Protein AF-A0A377VSE2-F1 (afdb_monomer_lite)

Secondary structure (DSSP, 8-state):
-----HHHHHHHHHHHHHHHHHTPPPPS---SHHHHHHHHHHTS-HHHHHT-----SSHHHHHHHHHHHHHHHHHTT-S-S--------------HHHHTSHHHHHTSTT-EEEETTEEEE-----SSS----------

Organism: Klebsiella pneumoniae (NCBI:txid573)

Sequence (139 aa):
MTEFSHSQEAKLAEAQQKAMLKGEAFPDVPMTLYEAIVRDYTGRTPEAREQTLIVTHLNEDRRVLNSMIHDAREKAGELGKEQVMVPVLNTANIRDGELRRLSTWENNPNALALVDNVYHRIAGISRDDGADNPGGCGR

Foldseek 3Di:
DDDFDPVQLVVLVVVCVVCVVVVHDDDPDDSHPLSVVLCVLVVDDPVVNVVDDDDDDDPVSVVVSVVSNVVVCVVVVVDDPDDDDDDDDDDDPADPVRVLDLVSCVVVAQDWDQDPNDTDTDPDDDPVPSPPDPDDDDD

Radius of gyration: 24.38 Å; chains: 1; bounding box: 71×34×61 Å

Structure (mmCIF, N/CA/C/O backbone):
data_AF-A0A377VSE2-F1
#
_entry.id   AF-A0A377VSE2-F1
#
loop_
_atom_site.group_PDB
_atom_site.id
_atom_site.type_symbol
_atom_site.label_atom_id
_atom_site.label_alt_id
_atom_site.label_comp_id
_atom_site.label_asym_id
_atom_site.label_entity_id
_atom_site.label_seq_id
_atom_site.pdbx_PDB_ins_code
_atom_site.Cartn_x
_atom_site.Cartn_y
_atom_site.Cartn_z
_atom_site.occupancy
_atom_site.B_iso_or_equiv
_atom_site.auth_seq_id
_atom_site.auth_comp_id
_atom_site.auth_asym_id
_atom_site.auth_atom_id
_atom_site.pdbx_PDB_model_num
ATOM 1 N N . MET A 1 1 ? -0.812 11.541 21.891 1.00 45.56 1 MET A N 1
ATOM 2 C CA . MET A 1 1 ? -0.130 10.976 20.712 1.00 45.56 1 MET A CA 1
ATOM 3 C C . MET A 1 1 ? 0.091 9.510 21.015 1.00 45.56 1 MET A C 1
ATOM 5 O O . MET A 1 1 ? 0.737 9.222 22.014 1.00 45.56 1 MET A O 1
ATOM 9 N N . THR A 1 2 ? -0.547 8.606 20.273 1.00 58.88 2 THR A N 1
ATOM 10 C CA . THR A 1 2 ? -0.325 7.167 20.459 1.00 58.88 2 THR A CA 1
ATOM 11 C C . THR A 1 2 ? 1.007 6.841 19.808 1.00 58.88 2 THR A C 1
ATOM 13 O O . THR A 1 2 ? 1.129 6.879 18.588 1.00 58.88 2 THR A O 1
ATOM 16 N N . GLU A 1 3 ? 2.027 6.637 20.629 1.00 66.12 3 GLU A N 1
ATOM 17 C CA . GLU A 1 3 ? 3.315 6.143 20.163 1.00 66.12 3 GLU A CA 1
ATOM 18 C C . GLU A 1 3 ? 3.184 4.632 19.957 1.00 66.12 3 GLU A C 1
ATOM 20 O O . GLU A 1 3 ? 2.625 3.949 20.816 1.00 66.12 3 GLU A O 1
ATOM 25 N N . PHE A 1 4 ? 3.638 4.136 18.808 1.00 72.44 4 PHE A N 1
ATOM 26 C CA . PHE A 1 4 ? 3.731 2.709 18.523 1.00 72.44 4 PHE A CA 1
ATOM 27 C C . PHE A 1 4 ? 5.206 2.334 18.475 1.00 72.44 4 PHE A C 1
ATOM 29 O O . PHE A 1 4 ? 5.969 2.823 17.644 1.00 72.44 4 PHE A O 1
ATOM 36 N N . SER A 1 5 ? 5.596 1.459 19.388 1.00 81.12 5 SER A N 1
ATOM 37 C CA . SER A 1 5 ? 6.903 0.820 19.445 1.00 81.12 5 SER A CA 1
ATOM 38 C C . SER A 1 5 ? 6.698 -0.686 19.505 1.00 81.12 5 SER A C 1
ATOM 40 O O . SER A 1 5 ? 5.695 -1.155 20.047 1.00 81.12 5 SER A O 1
ATOM 42 N N . HIS A 1 6 ? 7.684 -1.461 19.054 1.00 82.50 6 HIS A N 1
ATOM 43 C CA . HIS A 1 6 ? 7.625 -2.924 19.153 1.00 82.50 6 HIS A CA 1
ATOM 44 C C . HIS A 1 6 ? 7.370 -3.417 20.587 1.00 82.50 6 HIS A C 1
ATOM 46 O O . HIS A 1 6 ? 6.709 -4.430 20.794 1.00 82.50 6 HIS A O 1
ATOM 52 N N . SER A 1 7 ? 7.841 -2.678 21.601 1.00 84.19 7 SER A N 1
ATOM 53 C CA . SER A 1 7 ? 7.560 -3.003 23.004 1.00 84.19 7 SER A CA 1
ATOM 54 C C . SER A 1 7 ? 6.081 -2.825 23.365 1.00 84.19 7 SER A C 1
ATOM 56 O O . SER A 1 7 ? 5.549 -3.605 24.151 1.00 84.19 7 SER A O 1
ATOM 58 N N . GLN A 1 8 ? 5.403 -1.813 22.819 1.00 83.38 8 GLN A N 1
ATOM 59 C CA . GLN A 1 8 ? 3.969 -1.605 23.042 1.00 83.38 8 GLN A CA 1
ATOM 60 C C . GLN A 1 8 ? 3.127 -2.638 22.295 1.00 83.38 8 GLN A C 1
ATOM 62 O O . GLN A 1 8 ? 2.203 -3.183 22.892 1.00 83.38 8 GLN A O 1
ATOM 67 N N . GLU A 1 9 ? 3.478 -2.959 21.050 1.00 86.50 9 GLU A N 1
ATOM 68 C CA . GLU A 1 9 ? 2.807 -4.009 20.270 1.00 86.50 9 GLU A CA 1
ATOM 69 C C . GLU A 1 9 ? 2.904 -5.366 20.984 1.00 86.50 9 GLU A C 1
ATOM 71 O O . GLU A 1 9 ? 1.896 -6.046 21.171 1.00 86.50 9 GLU A O 1
ATOM 76 N N . ALA A 1 10 ? 4.089 -5.719 21.499 1.00 86.94 10 ALA A N 1
ATOM 77 C CA . ALA A 1 10 ? 4.280 -6.940 22.281 1.00 86.94 10 ALA A CA 1
ATOM 78 C C . ALA A 1 10 ? 3.425 -6.956 23.561 1.00 86.94 10 ALA A C 1
ATOM 80 O O . ALA A 1 10 ? 2.776 -7.956 23.865 1.00 86.94 10 ALA A O 1
ATOM 81 N N . LYS A 1 11 ? 3.359 -5.834 24.290 1.00 87.19 11 LYS A N 1
ATOM 82 C CA . LYS A 1 11 ? 2.514 -5.711 25.492 1.00 87.19 11 LYS A CA 1
ATOM 83 C C . LYS A 1 11 ? 1.029 -5.867 25.173 1.00 87.19 11 LYS A C 1
ATOM 85 O O . LYS A 1 11 ? 0.309 -6.498 25.946 1.00 87.19 11 LYS A O 1
ATOM 90 N N . LEU A 1 12 ? 0.570 -5.298 24.058 1.00 86.75 12 LEU A N 1
ATOM 91 C CA . LEU A 1 12 ? -0.806 -5.459 23.594 1.00 86.75 12 LEU A CA 1
ATOM 92 C C . LEU A 1 12 ? -1.077 -6.922 23.227 1.00 86.75 12 LEU A C 1
ATOM 94 O O . LEU A 1 12 ? -2.082 -7.470 23.674 1.00 86.75 12 LEU A O 1
ATOM 98 N N . ALA A 1 13 ? -0.163 -7.580 22.508 1.00 87.81 13 ALA A N 1
ATOM 99 C CA . ALA A 1 13 ? -0.288 -8.990 22.137 1.00 87.81 13 ALA A CA 1
ATOM 100 C C . ALA A 1 13 ? -0.368 -9.910 23.368 1.00 87.81 13 ALA A C 1
ATOM 102 O O . ALA A 1 13 ? -1.241 -10.776 23.448 1.00 87.81 13 ALA A O 1
ATOM 103 N N . GLU A 1 14 ? 0.477 -9.683 24.377 1.00 89.25 14 GLU A N 1
ATOM 104 C CA . GLU A 1 14 ? 0.402 -10.402 25.653 1.00 89.25 14 GLU A CA 1
ATOM 105 C C . GLU A 1 14 ? -0.922 -10.150 26.387 1.00 89.25 14 GLU A C 1
ATOM 107 O O . GLU A 1 14 ? -1.491 -11.068 26.983 1.00 89.25 14 GLU A O 1
ATOM 112 N N . ALA A 1 15 ? -1.420 -8.909 26.372 1.00 87.44 15 ALA A N 1
ATOM 113 C CA . ALA A 1 15 ? -2.690 -8.555 26.996 1.00 87.44 15 ALA A CA 1
ATOM 114 C C . ALA A 1 15 ? -3.875 -9.233 26.289 1.00 87.44 15 ALA A C 1
ATOM 116 O O . ALA A 1 15 ? -4.747 -9.783 26.964 1.00 87.44 15 ALA A O 1
ATOM 117 N N . GLN A 1 16 ? -3.868 -9.272 24.955 1.00 85.56 16 GLN A N 1
ATOM 118 C CA . GLN A 1 16 ? -4.860 -9.985 24.153 1.00 85.56 16 GLN A CA 1
ATOM 119 C C . GLN A 1 16 ? -4.820 -11.490 24.434 1.00 85.56 16 GLN A C 1
ATOM 121 O O . GLN A 1 16 ? -5.862 -12.102 24.658 1.00 85.56 16 GLN A O 1
ATOM 126 N N . GLN A 1 17 ? -3.627 -12.087 24.501 1.00 87.62 17 GLN A N 1
ATOM 127 C CA . GLN A 1 17 ? -3.478 -13.505 24.822 1.00 87.62 17 GLN A CA 1
ATOM 128 C C . GLN A 1 17 ? -3.994 -13.819 26.233 1.00 87.62 17 GLN A C 1
ATOM 130 O O . GLN A 1 17 ? -4.705 -14.804 26.427 1.00 87.62 17 GLN A O 1
ATOM 135 N N . LYS A 1 18 ? -3.696 -12.967 27.222 1.00 90.06 18 LYS A N 1
ATOM 136 C CA . LYS A 1 18 ? -4.220 -13.108 28.591 1.00 90.06 18 LYS A CA 1
ATOM 137 C C . LYS A 1 18 ? -5.742 -12.973 28.645 1.00 90.06 18 LYS A C 1
ATOM 139 O O . LYS A 1 18 ? -6.368 -13.748 29.361 1.00 90.06 18 LYS A O 1
ATOM 144 N N . ALA A 1 19 ? -6.330 -12.032 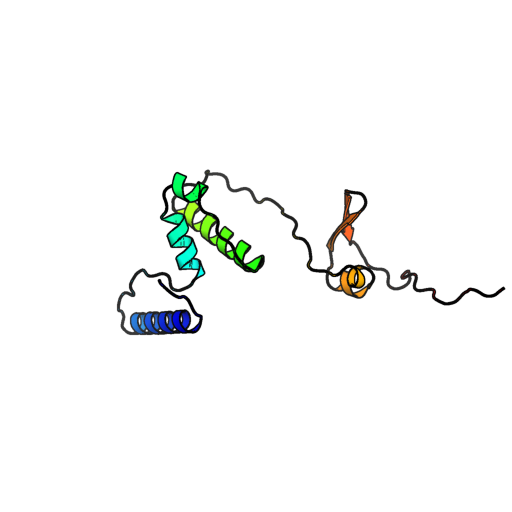27.906 1.00 88.00 19 ALA A N 1
ATOM 145 C CA . ALA A 1 19 ? -7.783 -11.880 27.812 1.00 88.00 19 ALA A CA 1
ATOM 146 C C . ALA A 1 19 ? -8.429 -13.123 27.178 1.00 88.00 19 ALA A C 1
ATOM 148 O O . ALA A 1 19 ? -9.373 -13.678 27.736 1.00 88.00 19 ALA A O 1
ATOM 149 N N . MET A 1 20 ? -7.839 -13.643 26.096 1.00 88.19 20 MET A N 1
ATOM 150 C CA . MET A 1 20 ? -8.294 -14.868 25.433 1.00 88.19 20 MET A CA 1
ATOM 151 C C . MET A 1 20 ? -8.239 -16.085 26.367 1.00 88.19 20 MET A C 1
ATOM 153 O O . MET A 1 20 ? -9.192 -16.857 26.423 1.00 88.19 20 MET A O 1
ATOM 157 N N . LEU A 1 21 ? -7.166 -16.233 27.153 1.00 90.12 21 LEU A N 1
ATOM 158 C CA . LEU A 1 21 ? -7.039 -17.301 28.154 1.00 90.12 21 LEU A CA 1
ATOM 159 C C . LEU A 1 21 ? -8.052 -17.172 29.300 1.00 90.12 21 LEU A C 1
ATOM 161 O O . LEU A 1 21 ? -8.461 -18.180 29.871 1.00 90.12 21 LEU A O 1
ATOM 165 N N . LYS A 1 22 ? -8.455 -15.946 29.643 1.00 90.12 22 LYS A N 1
ATOM 166 C CA . LYS A 1 22 ? -9.477 -15.667 30.661 1.00 90.12 22 LYS A CA 1
ATOM 167 C C . LYS A 1 22 ? -10.912 -15.725 30.124 1.00 90.12 22 LYS A C 1
ATOM 169 O O . LYS A 1 22 ? -11.842 -15.668 30.922 1.00 90.12 22 LYS A O 1
ATOM 174 N N . GLY A 1 23 ? -11.099 -15.843 28.808 1.00 88.00 23 GLY A N 1
ATOM 175 C CA . GLY A 1 23 ? -12.414 -15.776 28.164 1.00 88.00 23 GLY A CA 1
ATOM 176 C C . GLY A 1 23 ? -13.026 -14.369 28.148 1.00 88.00 23 GLY A C 1
ATOM 177 O O . GLY A 1 23 ? -14.237 -14.231 27.994 1.00 88.00 23 GLY A O 1
ATOM 178 N N . GLU A 1 24 ? -12.210 -13.329 28.322 1.00 87.38 24 GLU A N 1
ATOM 179 C CA . GLU A 1 24 ? -12.638 -11.929 28.301 1.00 87.38 24 GLU A CA 1
ATOM 180 C C . GLU A 1 24 ? -12.502 -11.350 26.885 1.00 87.38 24 GLU A C 1
ATOM 182 O O . GLU A 1 24 ? -11.535 -11.627 26.170 1.00 87.38 24 GLU A O 1
ATOM 187 N N . ALA A 1 25 ? -13.464 -10.519 26.473 1.00 79.56 25 ALA A N 1
ATOM 188 C CA . ALA A 1 25 ? -13.379 -9.801 25.205 1.00 79.56 25 ALA A CA 1
ATOM 189 C C . ALA A 1 25 ? -12.297 -8.713 25.290 1.00 79.56 25 ALA A C 1
ATOM 191 O O . ALA A 1 25 ? -12.324 -7.865 26.183 1.00 79.56 25 ALA A O 1
ATOM 192 N N . PHE A 1 26 ? -11.349 -8.729 24.354 1.00 83.06 26 PHE A N 1
ATOM 193 C CA . PHE A 1 26 ? -10.334 -7.685 24.241 1.00 83.06 26 PHE A CA 1
ATOM 194 C C . PHE A 1 26 ? -10.921 -6.463 23.508 1.00 83.06 26 PHE A C 1
ATOM 196 O O . PHE A 1 26 ? -11.684 -6.653 22.557 1.00 83.06 26 PHE A O 1
ATOM 203 N N . PRO A 1 27 ? -10.622 -5.220 23.933 1.00 81.25 27 PRO A N 1
ATOM 204 C CA . PRO A 1 27 ? -11.137 -4.026 23.269 1.00 81.25 27 PRO A CA 1
ATOM 205 C C . PRO A 1 27 ? -10.711 -3.965 21.797 1.00 81.25 27 PRO A C 1
ATOM 207 O O . PRO A 1 27 ? -9.604 -4.367 21.447 1.00 81.25 27 PRO A O 1
ATOM 210 N N . ASP A 1 28 ? -11.580 -3.415 20.947 1.00 82.56 28 ASP A N 1
ATOM 211 C CA . ASP A 1 28 ? -11.303 -3.196 19.523 1.00 82.56 28 ASP A CA 1
ATOM 212 C C . ASP A 1 28 ? -10.339 -2.011 19.336 1.00 82.56 28 ASP A C 1
ATOM 214 O O . ASP A 1 28 ? -10.731 -0.881 19.019 1.00 82.56 28 ASP A O 1
ATOM 218 N N . VAL A 1 29 ? -9.060 -2.262 19.605 1.00 83.69 29 VAL A N 1
ATOM 219 C CA . VAL A 1 29 ? -7.947 -1.323 19.435 1.00 83.69 29 VAL A CA 1
ATOM 220 C C . VAL A 1 29 ? -6.939 -1.889 18.436 1.00 83.69 29 VAL A C 1
ATOM 222 O O . VAL A 1 29 ? -6.723 -3.100 18.420 1.00 83.69 29 VAL A O 1
ATOM 225 N N . PRO A 1 30 ? -6.315 -1.039 17.599 1.00 85.62 30 PRO A N 1
ATOM 226 C CA . PRO A 1 30 ? -5.279 -1.501 16.685 1.00 85.62 30 PRO A CA 1
ATOM 227 C C . PRO A 1 30 ? -4.091 -2.050 17.480 1.00 85.62 30 PRO A C 1
ATOM 229 O O . PRO A 1 30 ? -3.577 -1.389 18.385 1.00 85.62 30 PRO A O 1
ATOM 232 N N . MET A 1 31 ? -3.666 -3.260 17.131 1.00 87.00 31 MET A N 1
ATOM 233 C CA . MET A 1 31 ? -2.599 -3.995 17.808 1.00 87.00 31 MET A CA 1
ATOM 234 C C . MET A 1 31 ? -1.223 -3.634 17.261 1.00 87.00 31 MET A C 1
ATOM 236 O O . MET A 1 31 ? -0.224 -3.748 17.971 1.00 87.00 31 MET A O 1
ATOM 240 N N . THR A 1 32 ? -1.181 -3.188 16.006 1.00 89.56 32 THR A N 1
ATOM 241 C CA . THR A 1 32 ? 0.045 -2.811 15.302 1.00 89.56 32 THR A CA 1
ATOM 242 C C . THR A 1 32 ? -0.018 -1.381 14.780 1.00 89.56 32 THR A C 1
ATOM 244 O O . THR A 1 32 ? -1.099 -0.821 14.563 1.00 89.56 32 THR A O 1
ATOM 247 N N . LEU A 1 33 ? 1.154 -0.803 14.509 1.00 89.38 33 LEU A N 1
ATOM 248 C CA . LEU A 1 33 ? 1.264 0.486 13.828 1.00 89.38 33 LEU A CA 1
ATOM 249 C C . LEU A 1 33 ? 0.514 0.482 12.486 1.00 89.38 33 LEU A C 1
ATOM 251 O O . LEU A 1 33 ? -0.171 1.451 12.158 1.00 89.38 33 LEU A O 1
ATOM 255 N N . TYR A 1 34 ? 0.612 -0.602 11.713 1.00 91.69 34 TYR A N 1
ATOM 256 C CA . TYR A 1 34 ? -0.048 -0.690 10.410 1.00 91.69 34 TYR A CA 1
ATOM 257 C C . TYR A 1 34 ? -1.565 -0.679 10.528 1.00 91.69 34 TYR A C 1
ATOM 259 O O . TYR A 1 34 ? -2.220 0.077 9.817 1.00 91.69 34 TYR A O 1
ATOM 267 N N . GLU A 1 35 ? -2.129 -1.441 11.462 1.00 90.88 35 GLU A N 1
ATOM 268 C CA . GLU A 1 35 ? -3.571 -1.417 11.720 1.00 90.88 35 GLU A CA 1
ATOM 269 C C . GLU A 1 35 ? -4.052 -0.036 12.160 1.00 90.88 35 GLU A C 1
ATOM 271 O O . GLU A 1 35 ? -5.110 0.413 11.722 1.00 90.88 35 GLU A O 1
ATOM 276 N N . ALA A 1 36 ? -3.270 0.661 12.987 1.00 91.62 36 ALA A N 1
ATOM 277 C CA . ALA A 1 36 ? -3.607 2.008 13.426 1.00 91.62 36 ALA A CA 1
ATOM 278 C C . ALA A 1 36 ? -3.643 2.995 12.254 1.00 91.62 36 ALA A C 1
ATOM 280 O O . ALA A 1 36 ? -4.599 3.761 12.133 1.00 91.62 36 ALA A O 1
ATOM 281 N N . ILE A 1 37 ? -2.642 2.941 11.367 1.00 92.69 37 ILE A N 1
ATOM 282 C CA . ILE A 1 37 ? -2.583 3.772 10.157 1.00 92.69 37 ILE A CA 1
ATOM 283 C C . ILE A 1 37 ? -3.755 3.453 9.226 1.00 92.69 37 ILE A C 1
ATOM 285 O O . ILE A 1 37 ? -4.424 4.369 8.752 1.00 92.69 37 ILE A O 1
ATOM 289 N N . VAL A 1 38 ? -4.017 2.168 8.968 1.00 93.19 38 VAL A N 1
ATOM 290 C CA . VAL A 1 38 ? -5.104 1.730 8.080 1.00 93.19 38 VAL A CA 1
ATOM 291 C C . VAL A 1 38 ? -6.439 2.218 8.624 1.00 93.19 38 VAL A C 1
ATOM 293 O O . VAL A 1 38 ? -7.178 2.865 7.892 1.00 93.19 38 VAL A O 1
ATOM 296 N N . ARG A 1 39 ? -6.714 1.988 9.914 1.00 91.56 39 ARG A N 1
ATOM 297 C CA . ARG A 1 39 ? -7.956 2.408 10.573 1.00 91.56 39 ARG A CA 1
ATOM 298 C C . ARG A 1 39 ? -8.137 3.923 10.557 1.00 91.56 39 ARG A C 1
ATOM 300 O O . ARG A 1 39 ? -9.242 4.385 10.279 1.00 91.56 39 ARG A O 1
ATOM 307 N N . ASP A 1 40 ? -7.077 4.684 10.837 1.00 91.88 40 ASP A N 1
ATOM 308 C CA . ASP A 1 40 ? -7.112 6.148 10.758 1.00 91.88 40 ASP A CA 1
ATOM 309 C C . ASP A 1 40 ? -7.422 6.612 9.332 1.00 91.88 40 ASP A C 1
ATOM 311 O O . ASP A 1 40 ? -8.334 7.409 9.123 1.00 91.88 40 ASP A O 1
ATOM 315 N N . TYR A 1 41 ? -6.726 6.066 8.333 1.00 93.25 41 TYR A N 1
ATOM 316 C CA . TYR A 1 41 ? -6.923 6.449 6.941 1.00 93.25 41 TYR A CA 1
ATOM 317 C C . TYR A 1 41 ? -8.318 6.078 6.426 1.00 93.25 41 TYR A C 1
ATOM 319 O O . TYR A 1 41 ? -8.987 6.914 5.823 1.00 93.25 41 TYR A O 1
ATOM 327 N N . THR A 1 42 ? -8.792 4.855 6.676 1.00 91.19 42 THR A N 1
ATOM 328 C CA . THR A 1 42 ? -10.111 4.392 6.211 1.00 91.19 42 THR A CA 1
ATOM 329 C C . THR A 1 42 ? -11.269 5.042 6.959 1.00 91.19 42 THR A C 1
ATOM 331 O O . THR A 1 42 ? -12.366 5.111 6.419 1.00 91.19 42 THR A O 1
ATOM 334 N N . GLY A 1 43 ? -11.042 5.524 8.185 1.00 90.44 43 GLY A N 1
ATOM 335 C CA . GLY A 1 43 ? -12.047 6.243 8.970 1.00 90.44 43 GLY A CA 1
ATOM 336 C C . GLY A 1 43 ? -12.274 7.695 8.530 1.00 90.44 43 GLY A C 1
ATOM 337 O O . GLY A 1 43 ? -13.232 8.323 8.981 1.00 90.44 43 GLY A O 1
ATOM 338 N N . ARG A 1 44 ? -11.414 8.249 7.666 1.00 92.00 44 ARG A N 1
ATOM 339 C CA . ARG A 1 44 ? -11.550 9.613 7.129 1.00 92.00 44 ARG A CA 1
ATOM 340 C C . ARG A 1 44 ? -12.613 9.681 6.028 1.00 92.00 44 ARG A C 1
ATOM 342 O O . ARG A 1 44 ? -12.839 8.718 5.295 1.00 92.00 44 ARG A O 1
ATOM 349 N N . THR A 1 45 ? -13.219 10.858 5.847 1.00 91.44 45 THR A N 1
ATOM 350 C CA . THR A 1 45 ? -14.123 11.101 4.708 1.00 91.44 45 THR A CA 1
ATOM 351 C C . THR A 1 45 ? -13.366 10.982 3.377 1.00 91.44 45 THR A C 1
ATOM 353 O O . THR A 1 45 ? -12.138 11.123 3.363 1.00 91.44 45 THR A O 1
ATOM 356 N N . PRO A 1 46 ? -14.045 10.704 2.248 1.00 88.44 46 PRO A N 1
ATOM 357 C CA . PRO A 1 46 ? -13.398 10.648 0.935 1.00 88.44 46 PRO A CA 1
ATOM 358 C C . PRO A 1 46 ? -12.535 11.883 0.626 1.00 88.44 46 PRO A C 1
ATOM 360 O O . PRO A 1 46 ? -11.382 11.739 0.233 1.00 88.44 46 PRO A O 1
ATOM 363 N N . GLU A 1 47 ? -13.034 13.082 0.922 1.00 90.12 47 GLU A N 1
ATOM 364 C CA . GLU A 1 47 ? -12.347 14.352 0.656 1.00 90.12 47 GLU A CA 1
ATOM 365 C C . GLU A 1 47 ? -11.082 14.496 1.513 1.00 90.12 47 GLU A C 1
ATOM 367 O O . GLU A 1 47 ? -10.017 14.875 1.027 1.00 90.12 47 GLU A O 1
ATOM 372 N N . ALA A 1 48 ? -11.167 14.136 2.799 1.00 92.00 48 ALA A N 1
ATOM 373 C CA . ALA A 1 48 ? -10.013 14.156 3.691 1.00 92.00 48 ALA A CA 1
ATOM 374 C C . ALA A 1 48 ? -8.955 13.122 3.273 1.00 92.00 48 ALA A C 1
ATOM 376 O O . ALA A 1 48 ? -7.757 13.372 3.419 1.00 92.00 48 ALA A O 1
ATOM 377 N N . ARG A 1 49 ? -9.373 11.969 2.735 1.00 91.12 49 ARG A N 1
ATOM 378 C CA . ARG A 1 49 ? -8.460 10.936 2.223 1.00 91.12 49 ARG A CA 1
ATOM 379 C C . ARG A 1 49 ? -7.700 11.394 0.987 1.00 91.12 49 ARG A C 1
ATOM 381 O O . ARG A 1 49 ? -6.501 11.142 0.916 1.00 91.12 49 ARG A O 1
ATOM 388 N N . GLU A 1 50 ? -8.359 12.084 0.060 1.00 89.69 50 GLU A N 1
ATOM 389 C CA . GLU A 1 50 ? -7.714 12.654 -1.134 1.00 89.69 50 GLU A CA 1
ATOM 390 C C . GLU A 1 50 ? -6.620 13.671 -0.778 1.00 89.69 50 GLU A C 1
ATOM 392 O O . GLU A 1 50 ? -5.629 13.803 -1.493 1.00 89.69 50 GLU A O 1
ATOM 397 N N . GLN A 1 51 ? -6.764 14.343 0.365 1.00 93.38 51 GLN A N 1
ATOM 398 C CA . GLN A 1 51 ? -5.794 15.308 0.886 1.00 93.38 51 GLN A CA 1
ATOM 399 C C . GLN A 1 51 ? -4.793 14.707 1.887 1.00 93.38 51 GLN A C 1
ATOM 401 O O . GLN A 1 51 ? -4.024 15.443 2.506 1.00 93.38 51 GLN A O 1
ATOM 406 N N . THR A 1 52 ? -4.780 13.384 2.074 1.00 92.56 52 THR A N 1
ATOM 407 C CA . THR A 1 52 ? -3.908 12.708 3.044 1.00 92.56 52 THR A CA 1
ATOM 408 C C . THR A 1 52 ? -2.838 11.874 2.340 1.00 92.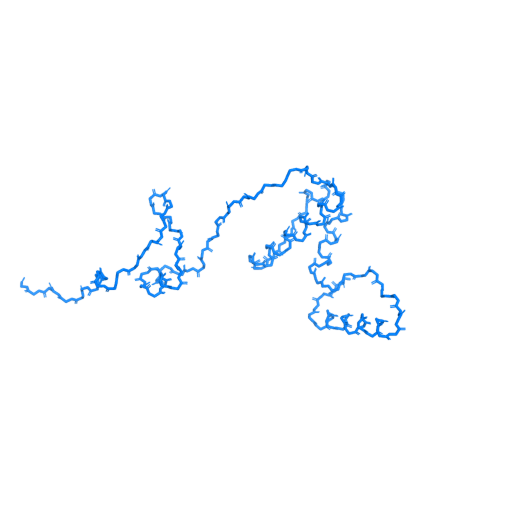56 52 THR A C 1
ATOM 410 O O . THR A 1 52 ? -3.150 10.967 1.572 1.00 92.56 52 THR A O 1
ATOM 413 N N . LEU A 1 53 ? -1.567 12.127 2.669 1.00 92.81 53 LEU A N 1
ATOM 414 C CA . LEU A 1 53 ? -0.420 11.335 2.216 1.00 92.81 53 LEU A CA 1
ATOM 415 C C . LEU A 1 53 ? 0.151 10.501 3.372 1.00 92.81 53 LEU A C 1
ATOM 417 O O . LEU A 1 53 ? 0.463 11.041 4.431 1.00 92.81 53 LEU A O 1
ATOM 421 N N . ILE A 1 54 ? 0.338 9.199 3.142 1.00 91.88 54 ILE A N 1
ATOM 422 C CA . ILE A 1 54 ? 1.042 8.290 4.058 1.00 91.88 54 ILE A CA 1
ATOM 423 C C . ILE A 1 54 ? 2.458 8.079 3.518 1.00 91.88 54 ILE A C 1
ATOM 425 O O . ILE A 1 54 ? 2.630 7.661 2.373 1.00 91.88 54 ILE A O 1
ATOM 429 N N . VAL A 1 55 ? 3.472 8.365 4.336 1.00 91.00 55 VAL A N 1
ATOM 430 C CA . VAL A 1 55 ? 4.889 8.231 3.965 1.00 91.00 55 VAL A CA 1
ATOM 431 C C . VAL A 1 55 ? 5.529 7.118 4.788 1.00 91.00 55 VAL A C 1
ATOM 433 O O . VAL A 1 55 ? 5.434 7.117 6.013 1.00 91.00 55 VAL A O 1
ATOM 436 N N . THR A 1 56 ? 6.200 6.184 4.115 1.00 89.19 56 THR A N 1
ATOM 437 C CA . THR A 1 56 ? 6.947 5.081 4.734 1.00 89.19 56 THR A CA 1
ATOM 438 C C . THR A 1 56 ? 8.404 5.111 4.287 1.00 89.19 56 THR A C 1
ATOM 440 O O . THR A 1 56 ? 8.731 5.658 3.234 1.00 89.19 56 THR A O 1
ATOM 443 N N . HIS A 1 57 ? 9.287 4.506 5.082 1.00 84.69 57 HIS A N 1
ATOM 444 C CA . HIS A 1 57 ? 10.718 4.459 4.771 1.00 84.69 57 HIS A CA 1
ATOM 445 C C . HIS A 1 57 ? 11.058 3.352 3.767 1.00 84.69 57 HIS A C 1
ATOM 447 O O . HIS A 1 57 ? 11.923 3.543 2.913 1.00 84.69 57 HIS A O 1
ATOM 453 N N . LEU A 1 58 ? 10.380 2.201 3.851 1.00 86.44 58 LEU A N 1
ATOM 454 C CA . LEU A 1 58 ? 10.634 1.052 2.988 1.00 86.44 58 LEU A CA 1
ATOM 455 C C . LEU A 1 58 ? 9.499 0.836 1.982 1.00 86.44 58 LEU A C 1
ATOM 457 O O . LEU A 1 58 ? 8.315 1.046 2.263 1.00 86.44 58 LEU A O 1
ATOM 461 N N . ASN A 1 59 ? 9.881 0.363 0.793 1.00 82.94 59 ASN A N 1
ATOM 462 C CA . ASN A 1 59 ? 8.942 -0.039 -0.255 1.00 82.94 59 ASN A CA 1
ATOM 463 C C . ASN A 1 59 ? 8.096 -1.249 0.151 1.00 82.94 59 ASN A C 1
ATOM 465 O O . ASN A 1 59 ? 6.963 -1.374 -0.308 1.00 82.94 59 ASN A O 1
ATOM 469 N N . GLU A 1 60 ? 8.651 -2.138 0.972 1.00 87.06 60 GLU A N 1
ATOM 470 C CA . GLU A 1 60 ? 7.944 -3.299 1.507 1.00 87.06 60 GLU A CA 1
ATOM 471 C C . GLU A 1 60 ? 6.809 -2.859 2.435 1.00 87.06 60 GLU A C 1
ATOM 473 O O . GLU A 1 60 ? 5.655 -3.193 2.175 1.00 87.06 60 GLU A O 1
ATOM 478 N N . ASP A 1 61 ? 7.098 -1.984 3.400 1.00 89.25 61 ASP A N 1
ATOM 479 C CA . ASP A 1 61 ? 6.086 -1.400 4.291 1.00 89.25 61 ASP A CA 1
ATOM 480 C C . ASP A 1 61 ? 4.981 -0.695 3.500 1.00 89.25 61 ASP A C 1
ATOM 482 O O . ASP A 1 61 ? 3.793 -0.897 3.754 1.00 89.25 61 ASP A O 1
ATOM 486 N N . ARG A 1 62 ? 5.360 0.080 2.472 1.00 90.25 62 ARG A N 1
ATOM 487 C CA . ARG A 1 62 ? 4.403 0.739 1.570 1.00 90.25 62 ARG A CA 1
ATOM 488 C C . ARG A 1 62 ? 3.470 -0.270 0.899 1.00 90.25 62 ARG A C 1
ATOM 490 O O . ARG A 1 62 ? 2.290 0.015 0.711 1.00 90.25 62 ARG A O 1
ATOM 497 N N . ARG A 1 63 ? 3.993 -1.430 0.488 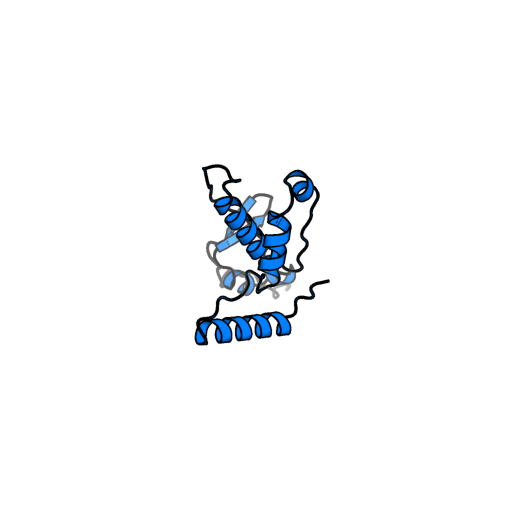1.00 89.50 63 ARG A N 1
ATOM 498 C CA . ARG A 1 63 ? 3.213 -2.493 -0.165 1.00 89.50 63 ARG A CA 1
ATOM 499 C C . ARG A 1 63 ? 2.250 -3.151 0.810 1.00 89.50 63 ARG A C 1
ATOM 501 O O . ARG A 1 63 ? 1.083 -3.298 0.461 1.00 89.50 63 ARG A O 1
ATOM 508 N N . VAL A 1 64 ? 2.722 -3.491 2.008 1.00 91.81 64 VAL A N 1
ATOM 509 C CA . VAL A 1 64 ? 1.889 -4.079 3.065 1.00 91.81 64 VAL A CA 1
ATOM 510 C C . VAL A 1 64 ? 0.749 -3.125 3.426 1.00 91.81 64 VAL A C 1
ATOM 512 O O . VAL A 1 64 ? -0.414 -3.518 3.366 1.00 91.81 64 VAL A O 1
ATOM 515 N N . LEU A 1 65 ? 1.054 -1.850 3.682 1.00 93.56 65 LEU A N 1
ATOM 516 C CA . LEU A 1 65 ? 0.049 -0.833 4.003 1.00 93.56 65 LEU A CA 1
ATOM 517 C C . LEU A 1 65 ? -0.957 -0.613 2.871 1.00 93.56 65 LEU A C 1
ATOM 519 O O . LEU A 1 65 ? -2.160 -0.594 3.123 1.00 93.56 65 LEU A O 1
ATOM 523 N N . ASN A 1 66 ? -0.497 -0.486 1.622 1.00 91.88 66 ASN A N 1
ATOM 524 C CA . ASN A 1 66 ? -1.401 -0.322 0.483 1.00 91.88 66 ASN A CA 1
ATOM 525 C C . ASN A 1 66 ? -2.321 -1.535 0.298 1.00 91.88 66 ASN A C 1
ATOM 527 O O . ASN A 1 66 ? -3.490 -1.346 -0.029 1.00 91.88 66 ASN A O 1
ATOM 531 N N . SER A 1 67 ? -1.815 -2.753 0.521 1.00 91.31 67 SER A N 1
ATOM 532 C CA . SER A 1 67 ? -2.632 -3.970 0.489 1.00 91.31 67 SER A CA 1
ATOM 533 C C . SER A 1 67 ? -3.696 -3.936 1.583 1.00 91.31 67 SER A C 1
ATOM 535 O O . SER A 1 67 ? -4.874 -4.083 1.292 1.00 91.31 67 SER A O 1
ATOM 537 N N . MET A 1 68 ? -3.309 -3.635 2.826 1.00 93.94 68 MET A N 1
ATOM 538 C CA . MET A 1 68 ? -4.251 -3.557 3.945 1.00 93.94 68 MET A CA 1
ATOM 539 C C . MET A 1 68 ? -5.323 -2.476 3.747 1.00 93.94 68 MET A C 1
ATOM 541 O O . MET A 1 68 ? -6.489 -2.698 4.070 1.00 93.94 68 MET A O 1
ATOM 545 N N . ILE A 1 69 ? -4.955 -1.309 3.202 1.00 93.62 69 ILE A N 1
ATOM 546 C CA . ILE A 1 69 ? -5.914 -0.249 2.859 1.00 93.62 69 ILE A CA 1
ATOM 547 C C . ILE A 1 69 ? -6.866 -0.725 1.757 1.00 93.62 69 ILE A C 1
ATOM 549 O O . ILE A 1 69 ? -8.063 -0.451 1.834 1.00 93.62 69 ILE A O 1
ATOM 553 N N . HIS A 1 70 ? -6.357 -1.423 0.739 1.00 90.44 70 HIS A N 1
ATOM 554 C CA . HIS A 1 70 ? -7.184 -1.977 -0.331 1.00 90.44 70 HIS A CA 1
ATOM 555 C C . HIS A 1 70 ? -8.215 -2.966 0.225 1.00 90.44 70 HIS A C 1
ATOM 557 O O . HIS A 1 70 ? -9.410 -2.753 0.029 1.00 90.44 70 HIS A O 1
ATOM 563 N N . ASP A 1 71 ? -7.773 -3.950 1.010 1.00 90.69 71 ASP A N 1
ATOM 564 C CA . ASP A 1 71 ? -8.638 -4.963 1.624 1.00 90.69 71 ASP A CA 1
ATOM 565 C C . ASP A 1 71 ? -9.692 -4.329 2.547 1.00 90.69 71 ASP A C 1
ATOM 567 O O . ASP A 1 71 ? -10.852 -4.742 2.585 1.00 90.69 71 ASP A O 1
ATOM 571 N N . ALA A 1 72 ? -9.311 -3.299 3.310 1.00 90.50 72 ALA A N 1
ATOM 572 C CA . ALA A 1 72 ? -10.238 -2.587 4.184 1.00 90.50 72 ALA A CA 1
ATOM 573 C C . ALA A 1 72 ? -11.327 -1.847 3.387 1.00 90.50 72 ALA A C 1
ATOM 575 O O . ALA A 1 72 ? -12.500 -1.879 3.763 1.00 90.50 72 ALA A O 1
ATOM 576 N N . ARG A 1 73 ? -10.965 -1.220 2.261 1.00 88.44 73 ARG A N 1
ATOM 577 C CA . ARG A 1 73 ? -11.920 -0.533 1.375 1.00 88.44 73 ARG A CA 1
ATOM 578 C C . ARG A 1 73 ? -12.794 -1.501 0.585 1.00 88.44 73 ARG A C 1
ATOM 580 O O . ARG A 1 73 ? -13.957 -1.192 0.329 1.00 88.44 73 ARG A O 1
ATOM 587 N N . GLU A 1 74 ? -12.260 -2.667 0.236 1.00 87.75 74 GLU A N 1
ATOM 588 C CA . GLU A 1 74 ? -13.024 -3.762 -0.358 1.00 87.75 74 GLU A CA 1
ATOM 589 C C . GLU A 1 74 ? -14.126 -4.228 0.597 1.00 87.75 74 GLU A C 1
ATOM 591 O O . GLU A 1 74 ? -15.300 -4.242 0.229 1.00 87.75 74 GLU A O 1
ATOM 596 N N . LYS A 1 75 ? -13.766 -4.523 1.854 1.00 87.06 75 LYS A N 1
ATOM 597 C CA . LYS A 1 75 ? -14.716 -4.936 2.901 1.00 87.06 75 LYS A CA 1
ATOM 598 C C . LYS A 1 75 ? -15.769 -3.870 3.196 1.00 87.06 75 LYS A C 1
ATOM 600 O O . LYS A 1 75 ? -16.903 -4.213 3.518 1.00 87.06 75 LYS A O 1
ATOM 605 N N . ALA A 1 76 ? -15.408 -2.594 3.073 1.00 85.62 76 ALA A N 1
ATOM 606 C CA . ALA A 1 76 ? -16.338 -1.475 3.205 1.00 85.62 76 ALA A CA 1
ATOM 607 C C . ALA A 1 76 ? -17.273 -1.306 1.987 1.00 85.62 76 ALA A C 1
ATOM 609 O O . ALA A 1 76 ? -18.212 -0.515 2.048 1.00 85.62 76 ALA A O 1
ATOM 610 N N . GLY A 1 77 ? -17.039 -2.032 0.888 1.00 83.31 77 GLY A N 1
ATOM 611 C CA . GLY A 1 77 ? -17.837 -1.944 -0.337 1.00 83.31 77 GLY A CA 1
ATOM 612 C C . GLY A 1 77 ? -17.610 -0.657 -1.135 1.00 83.31 77 GLY A C 1
ATOM 613 O O . GLY A 1 77 ? -18.432 -0.307 -1.977 1.00 83.31 77 GLY A O 1
ATOM 614 N N . GLU A 1 78 ? -16.515 0.061 -0.873 1.00 81.06 78 GLU A N 1
ATOM 615 C CA . GLU A 1 78 ? -16.179 1.314 -1.562 1.00 81.06 78 GLU A CA 1
ATOM 616 C C . GLU A 1 78 ? -15.484 1.092 -2.912 1.00 81.06 78 GLU A C 1
ATOM 618 O O . GLU A 1 78 ? -15.315 2.032 -3.691 1.00 81.06 78 GLU A O 1
ATOM 623 N N . LEU A 1 79 ? -15.013 -0.129 -3.166 1.00 80.94 79 LEU A N 1
ATOM 624 C CA . LEU A 1 79 ? -14.339 -0.487 -4.407 1.00 80.94 79 LEU A CA 1
ATOM 625 C C . LEU A 1 79 ? -15.342 -0.947 -5.469 1.00 80.94 79 LEU A C 1
ATOM 627 O O . LEU A 1 79 ? -16.432 -1.436 -5.172 1.00 80.94 79 LEU A O 1
ATOM 631 N N . GLY A 1 80 ? -14.953 -0.794 -6.736 1.00 76.44 80 GLY A N 1
ATOM 632 C CA . GLY A 1 80 ? -15.693 -1.381 -7.850 1.00 76.44 80 GLY A CA 1
ATOM 633 C C . GLY A 1 80 ? -15.776 -2.906 -7.724 1.00 76.44 80 GLY A C 1
ATOM 634 O O . GLY A 1 80 ? -14.937 -3.539 -7.090 1.00 76.44 80 GLY A O 1
ATOM 635 N N . LYS A 1 81 ? -16.789 -3.510 -8.354 1.00 72.88 81 LYS A N 1
ATOM 636 C CA . LYS A 1 81 ? -17.032 -4.966 -8.294 1.00 72.88 81 LYS A CA 1
ATOM 637 C C . LYS A 1 81 ? -15.978 -5.807 -9.023 1.00 72.88 81 LYS A C 1
ATOM 639 O O . LYS A 1 81 ? -15.975 -7.025 -8.880 1.00 72.88 81 LYS A O 1
ATOM 644 N N . GLU A 1 82 ? -15.128 -5.177 -9.825 1.00 77.19 82 GLU A N 1
ATOM 645 C CA . GLU A 1 82 ? -14.090 -5.844 -10.603 1.00 77.19 82 GLU A CA 1
ATOM 646 C C . GLU A 1 82 ? -12.721 -5.607 -9.971 1.00 77.19 82 GLU A C 1
ATOM 648 O O . GLU A 1 82 ? -12.286 -4.466 -9.804 1.00 77.19 82 GLU A O 1
ATOM 653 N N . GLN A 1 83 ? -12.029 -6.700 -9.660 1.00 73.31 83 GLN A N 1
ATOM 654 C CA . GLN A 1 83 ? -10.623 -6.680 -9.279 1.00 73.31 83 GLN A CA 1
ATOM 655 C C . GLN A 1 83 ? -9.785 -7.156 -10.458 1.00 73.31 83 GLN A C 1
ATOM 657 O O . GLN A 1 83 ? -10.045 -8.212 -11.035 1.00 73.31 83 GLN A O 1
ATOM 662 N N . VAL A 1 84 ? -8.766 -6.375 -10.810 1.00 79.88 84 VAL A N 1
ATOM 663 C CA . VAL A 1 84 ? -7.848 -6.694 -11.903 1.00 79.88 84 VAL A CA 1
ATOM 664 C C . VAL A 1 84 ? -6.441 -6.809 -11.342 1.00 79.88 84 VAL A C 1
ATOM 666 O O . VAL A 1 84 ? -5.928 -5.884 -10.714 1.00 79.88 84 VAL A O 1
ATOM 669 N N . MET A 1 85 ? -5.795 -7.942 -11.607 1.00 79.19 85 MET A N 1
ATOM 670 C CA . MET A 1 85 ? -4.384 -8.132 -11.290 1.00 79.19 85 MET A CA 1
ATOM 671 C C . MET A 1 85 ? -3.530 -7.357 -12.294 1.00 79.19 85 MET A C 1
ATOM 673 O O . MET A 1 85 ? -3.441 -7.729 -13.464 1.00 79.19 85 MET A O 1
ATOM 677 N N . VAL A 1 86 ? -2.893 -6.280 -11.833 1.00 82.94 86 VAL A N 1
ATOM 678 C CA . VAL A 1 86 ? -2.014 -5.446 -12.662 1.00 82.94 86 VAL A CA 1
ATOM 679 C C . VAL A 1 86 ? -0.552 -5.834 -12.413 1.00 82.94 86 VAL A C 1
ATOM 681 O O . VAL A 1 86 ? -0.062 -5.656 -11.294 1.00 82.94 86 VAL A O 1
ATOM 684 N N . PRO A 1 87 ? 0.180 -6.350 -13.420 1.00 80.69 87 PRO A N 1
ATOM 685 C CA . PRO A 1 87 ? 1.604 -6.613 -13.272 1.00 80.69 87 PRO A CA 1
ATOM 686 C C . PRO A 1 87 ? 2.362 -5.285 -13.172 1.00 80.69 87 PRO A C 1
ATOM 688 O O . PRO A 1 87 ? 2.284 -4.441 -14.062 1.00 80.69 87 PRO A O 1
ATOM 691 N N . VAL A 1 88 ? 3.113 -5.103 -12.085 1.00 83.12 88 VAL A N 1
ATOM 692 C CA . VAL A 1 88 ? 3.941 -3.912 -11.851 1.00 83.12 88 VAL A CA 1
ATOM 693 C C . VAL A 1 88 ? 5.403 -4.304 -11.685 1.00 83.12 88 VAL A C 1
ATOM 695 O O . VAL A 1 88 ? 5.714 -5.334 -11.086 1.00 83.12 88 VAL A O 1
ATOM 698 N N . LEU A 1 89 ? 6.306 -3.465 -12.188 1.00 83.06 89 LEU A N 1
ATOM 699 C CA . LEU A 1 89 ? 7.747 -3.643 -12.026 1.00 83.06 89 LEU A CA 1
ATOM 700 C C . LEU A 1 89 ? 8.256 -2.823 -10.842 1.00 83.06 89 LEU A C 1
ATOM 702 O O . LEU A 1 89 ? 7.830 -1.690 -10.630 1.00 83.06 89 LEU A O 1
ATOM 706 N N . ASN A 1 90 ? 9.193 -3.399 -10.091 1.00 77.44 90 ASN A N 1
ATOM 707 C CA . ASN A 1 90 ? 9.976 -2.675 -9.096 1.00 77.44 90 ASN A CA 1
ATOM 708 C C . ASN A 1 90 ? 11.413 -2.566 -9.567 1.00 77.44 90 ASN A C 1
ATOM 710 O O . ASN A 1 90 ? 11.954 -3.505 -10.151 1.00 77.44 90 ASN A O 1
ATOM 714 N N . THR A 1 91 ? 12.046 -1.450 -9.236 1.00 79.69 91 THR A N 1
ATOM 715 C CA . THR A 1 91 ? 13.491 -1.324 -9.359 1.00 79.69 91 THR A CA 1
ATOM 716 C C . THR A 1 91 ? 14.163 -2.263 -8.360 1.00 79.69 91 THR A C 1
ATOM 718 O O . THR A 1 91 ? 13.877 -2.235 -7.161 1.00 79.69 91 THR A O 1
ATOM 721 N N . ALA A 1 92 ? 15.052 -3.120 -8.855 1.00 81.69 92 ALA A N 1
ATOM 722 C CA . ALA A 1 92 ? 15.939 -3.882 -7.991 1.00 81.69 92 ALA A CA 1
ATOM 723 C C . ALA A 1 92 ? 16.988 -2.926 -7.403 1.00 81.69 92 ALA A C 1
ATOM 725 O O . ALA A 1 92 ? 17.537 -2.090 -8.122 1.00 81.69 92 ALA A O 1
ATOM 726 N N . ASN A 1 93 ? 17.262 -3.027 -6.101 1.00 79.69 93 ASN A N 1
ATOM 727 C CA . ASN A 1 93 ? 18.256 -2.187 -5.428 1.00 79.69 93 ASN A CA 1
ATOM 728 C C . ASN A 1 93 ? 19.676 -2.718 -5.689 1.00 79.69 93 ASN A C 1
ATOM 730 O O . ASN A 1 93 ? 20.336 -3.225 -4.787 1.00 79.69 93 ASN A O 1
ATOM 734 N N . ILE A 1 94 ? 20.101 -2.668 -6.951 1.00 81.88 94 ILE A N 1
ATOM 735 C CA . ILE A 1 94 ? 21.394 -3.163 -7.427 1.00 81.88 94 ILE A CA 1
ATOM 736 C C . ILE A 1 94 ? 22.249 -1.958 -7.812 1.00 81.88 94 ILE A C 1
ATOM 738 O O . ILE A 1 94 ? 21.808 -1.081 -8.556 1.00 81.88 94 ILE A O 1
ATOM 742 N N . ARG A 1 95 ? 23.484 -1.900 -7.309 1.00 83.25 95 ARG A N 1
ATOM 743 C CA . ARG A 1 95 ? 24.425 -0.824 -7.656 1.00 83.25 95 ARG A CA 1
ATOM 744 C C . ARG A 1 95 ? 24.963 -1.012 -9.075 1.00 83.25 95 ARG A C 1
ATOM 746 O O . ARG A 1 95 ? 25.158 -2.137 -9.522 1.00 83.25 95 ARG A O 1
ATOM 753 N N . ASP A 1 96 ? 25.332 0.078 -9.748 1.00 79.81 96 ASP A N 1
ATOM 754 C CA . ASP A 1 96 ? 25.897 0.020 -11.110 1.00 79.81 96 ASP A CA 1
ATOM 755 C C . ASP A 1 96 ? 27.136 -0.898 -11.212 1.00 79.81 96 ASP A C 1
ATOM 757 O O . ASP A 1 96 ? 27.291 -1.681 -12.147 1.00 79.81 96 ASP A O 1
ATOM 761 N N . GLY A 1 97 ? 28.008 -0.873 -10.198 1.00 82.38 97 GLY A N 1
ATOM 762 C CA . GLY A 1 97 ? 29.171 -1.766 -10.125 1.00 82.38 97 GLY A CA 1
ATOM 763 C C . GLY A 1 97 ? 28.815 -3.251 -9.983 1.00 82.38 97 GLY A C 1
ATOM 764 O O . GLY A 1 97 ? 29.593 -4.107 -10.396 1.00 82.38 97 GLY A O 1
ATOM 765 N N . GLU A 1 98 ? 27.646 -3.564 -9.425 1.00 83.12 98 GLU A N 1
ATOM 766 C CA . GLU A 1 98 ? 27.164 -4.935 -9.257 1.00 83.12 98 GLU A CA 1
ATOM 767 C C . GLU A 1 98 ? 26.568 -5.478 -10.556 1.00 83.12 98 GLU A C 1
ATOM 769 O O . GLU A 1 98 ? 26.769 -6.650 -10.853 1.00 83.12 98 GLU A O 1
ATOM 774 N N . LEU A 1 99 ? 25.940 -4.644 -11.392 1.00 83.56 99 LEU A N 1
ATOM 775 C CA . LEU A 1 99 ? 25.399 -5.067 -12.696 1.00 83.56 99 LEU A CA 1
ATOM 776 C C . LEU A 1 99 ? 26.464 -5.649 -13.639 1.00 83.56 99 LEU A C 1
ATOM 778 O O . LEU A 1 99 ? 26.145 -6.452 -14.514 1.00 83.56 99 LEU A O 1
ATOM 782 N N . ARG A 1 100 ? 27.738 -5.286 -13.443 1.00 83.62 100 ARG A N 1
ATOM 783 C CA . ARG A 1 100 ? 28.873 -5.830 -14.207 1.00 83.62 100 ARG A CA 1
ATOM 784 C C . ARG A 1 100 ? 29.280 -7.243 -13.777 1.00 83.62 100 ARG A C 1
ATOM 786 O O . ARG A 1 100 ? 30.059 -7.886 -14.471 1.00 83.62 100 ARG A O 1
ATOM 793 N N . ARG A 1 101 ? 28.800 -7.730 -12.629 1.00 84.88 101 ARG A N 1
ATOM 794 C CA . ARG A 1 101 ? 29.171 -9.042 -12.083 1.00 84.88 101 ARG A CA 1
ATOM 795 C C . ARG A 1 101 ? 28.169 -10.099 -12.521 1.00 84.88 101 ARG A C 1
ATOM 797 O O . ARG A 1 101 ? 26.970 -9.943 -12.308 1.00 84.88 101 ARG A O 1
ATOM 804 N N . LEU A 1 102 ? 28.672 -11.221 -13.033 1.00 83.62 102 LEU A N 1
ATOM 805 C CA . LEU A 1 102 ? 27.842 -12.380 -13.384 1.00 83.62 102 LEU A CA 1
ATOM 806 C C . LEU A 1 102 ? 27.021 -12.889 -12.187 1.00 83.62 102 LEU A C 1
ATOM 808 O O . LEU A 1 102 ? 25.844 -13.199 -12.343 1.00 83.62 102 LEU A O 1
ATOM 812 N N . SER A 1 103 ? 27.596 -12.876 -10.979 1.00 83.31 103 SER A N 1
ATOM 813 C CA . SER A 1 103 ? 26.919 -13.319 -9.752 1.00 83.31 103 SER A CA 1
ATOM 814 C C . SER A 1 103 ? 25.651 -12.523 -9.423 1.00 83.31 103 SER A C 1
ATOM 816 O O . SER A 1 103 ? 24.710 -13.065 -8.848 1.00 83.31 103 SER A O 1
ATOM 818 N N . THR A 1 104 ? 25.579 -11.249 -9.813 1.00 84.50 104 THR A N 1
ATOM 819 C CA . THR A 1 104 ? 24.379 -10.419 -9.640 1.00 84.50 104 THR A CA 1
ATOM 820 C C . THR A 1 104 ? 23.207 -10.977 -10.432 1.00 84.50 104 THR A C 1
ATOM 822 O O . THR A 1 104 ? 22.093 -11.052 -9.920 1.00 84.50 104 THR A O 1
ATOM 825 N N . TRP A 1 105 ? 23.460 -11.412 -11.663 1.00 84.25 105 TRP A N 1
ATOM 826 C CA . TRP A 1 105 ? 22.441 -11.986 -12.532 1.00 84.25 105 TRP A CA 1
ATOM 827 C C . TRP A 1 105 ? 22.087 -13.415 -12.113 1.00 84.25 105 TRP A C 1
ATOM 829 O O . TRP A 1 105 ? 20.919 -13.787 -12.177 1.00 84.25 105 TRP A O 1
ATOM 839 N N . GLU A 1 106 ? 23.056 -14.190 -11.610 1.00 83.44 106 GLU A N 1
ATOM 840 C CA . GLU A 1 106 ? 22.802 -15.530 -11.054 1.00 83.44 106 GLU A CA 1
ATOM 841 C C . GLU A 1 106 ? 21.841 -15.472 -9.859 1.00 83.44 106 GLU A C 1
ATOM 843 O O . GLU A 1 106 ? 20.944 -16.304 -9.739 1.00 83.44 106 GLU A O 1
ATOM 848 N N . ASN A 1 107 ? 21.981 -14.448 -9.014 1.00 83.62 107 ASN A N 1
ATOM 849 C CA . ASN A 1 107 ? 21.100 -14.215 -7.869 1.00 83.62 107 ASN A CA 1
ATOM 850 C C . ASN A 1 107 ? 19.737 -13.614 -8.252 1.00 83.62 107 ASN A C 1
ATOM 852 O O . ASN A 1 107 ? 18.840 -13.557 -7.415 1.00 83.62 107 ASN A O 1
ATOM 856 N N . ASN A 1 108 ? 19.570 -13.159 -9.497 1.00 80.00 108 ASN A N 1
ATOM 857 C CA . ASN A 1 108 ? 18.341 -12.541 -9.991 1.00 80.00 108 ASN A CA 1
ATOM 858 C C . ASN A 1 108 ? 17.862 -13.221 -11.292 1.00 80.00 108 ASN A C 1
ATOM 860 O O . ASN A 1 108 ? 17.777 -12.571 -12.343 1.00 80.00 108 ASN A O 1
ATOM 864 N N . PRO A 1 109 ? 17.533 -14.528 -11.254 1.00 74.31 109 PRO A N 1
ATOM 865 C CA . PRO A 1 109 ? 17.043 -15.235 -12.431 1.00 74.31 109 PRO A CA 1
ATOM 866 C C . PRO A 1 109 ? 15.716 -14.627 -12.909 1.00 74.31 109 PRO A C 1
ATOM 868 O O . PRO A 1 109 ? 14.857 -14.274 -12.103 1.00 74.31 109 PRO A O 1
ATOM 871 N N . ASN A 1 110 ? 15.525 -14.531 -14.229 1.00 79.50 110 ASN A N 1
ATOM 872 C CA . ASN A 1 110 ? 14.359 -13.901 -14.870 1.00 79.50 110 ASN A CA 1
ATOM 873 C C . ASN A 1 110 ? 14.188 -12.391 -14.622 1.00 79.50 110 ASN A C 1
ATOM 875 O O . ASN A 1 110 ? 13.106 -11.861 -14.892 1.00 79.50 110 ASN A O 1
ATOM 879 N N . ALA A 1 111 ? 15.218 -11.688 -14.140 1.00 84.62 111 ALA A N 1
ATOM 880 C CA . ALA A 1 111 ? 15.167 -10.235 -14.026 1.00 84.62 111 ALA A CA 1
ATOM 881 C C . ALA A 1 111 ? 14.807 -9.577 -15.369 1.00 84.62 111 ALA A C 1
ATOM 883 O O . ALA A 1 111 ? 15.191 -10.053 -16.443 1.00 84.62 111 ALA A O 1
ATOM 884 N N . LEU A 1 112 ? 14.059 -8.475 -15.292 1.00 87.25 112 LEU A N 1
ATOM 885 C CA . LEU A 1 112 ? 13.771 -7.611 -16.431 1.00 87.25 112 LEU A CA 1
ATOM 886 C C . LEU A 1 112 ? 14.735 -6.426 -16.395 1.00 87.25 112 LEU A C 1
ATOM 888 O O . LEU A 1 112 ? 14.689 -5.617 -15.470 1.00 87.25 112 LEU A O 1
ATOM 892 N N . ALA A 1 113 ? 15.601 -6.334 -17.398 1.00 86.00 113 ALA A N 1
ATOM 893 C CA . ALA A 1 113 ? 16.503 -5.210 -17.595 1.00 86.00 113 ALA A CA 1
ATOM 894 C C . ALA A 1 113 ? 15.903 -4.244 -18.619 1.00 86.00 113 ALA A C 1
ATOM 896 O O . ALA A 1 113 ? 15.368 -4.675 -19.639 1.00 86.00 113 ALA A O 1
ATOM 897 N N . LEU A 1 114 ? 15.995 -2.944 -18.352 1.00 86.62 114 LEU A N 1
ATOM 898 C CA . LEU A 1 114 ? 15.624 -1.907 -19.310 1.00 86.62 114 LEU A CA 1
ATOM 899 C C . LEU A 1 114 ? 16.878 -1.493 -20.086 1.00 86.62 114 LEU A C 1
ATOM 901 O O . LEU A 1 114 ? 17.784 -0.900 -19.504 1.00 86.62 114 LEU A O 1
ATOM 905 N N . VAL A 1 115 ? 16.929 -1.810 -21.378 1.00 84.62 115 VAL A N 1
ATOM 906 C CA . VAL A 1 115 ? 18.027 -1.449 -22.290 1.00 84.62 115 VAL A CA 1
ATOM 907 C C . VAL A 1 115 ? 17.399 -0.828 -23.530 1.00 84.62 115 VAL A C 1
ATOM 909 O O . VAL A 1 115 ? 16.430 -1.369 -24.051 1.00 84.62 115 VAL A O 1
ATOM 912 N N . ASP A 1 116 ? 17.878 0.341 -23.956 1.00 87.06 116 ASP A N 1
ATOM 913 C CA . ASP A 1 116 ? 17.352 1.067 -25.125 1.00 87.06 116 ASP A CA 1
ATOM 914 C C . ASP A 1 116 ? 15.818 1.219 -25.138 1.00 87.06 116 ASP A C 1
ATOM 916 O O . ASP A 1 116 ? 15.159 1.114 -26.170 1.00 87.06 116 ASP A O 1
ATOM 920 N N . ASN A 1 117 ? 15.240 1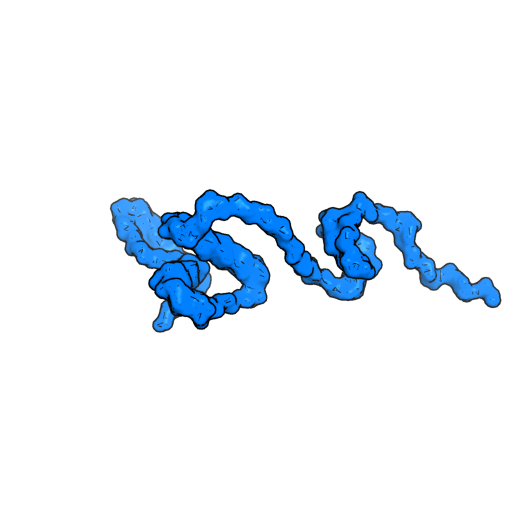.482 -23.959 1.00 86.81 117 ASN A N 1
ATOM 921 C CA . ASN A 1 117 ? 13.797 1.634 -23.741 1.00 86.81 117 ASN A CA 1
ATOM 922 C C . ASN A 1 117 ? 12.961 0.356 -23.984 1.00 86.81 117 ASN A C 1
ATOM 924 O O . ASN A 1 117 ? 11.735 0.422 -24.088 1.00 86.81 117 ASN A O 1
ATOM 928 N N . VAL A 1 118 ? 13.604 -0.812 -24.041 1.00 89.38 118 VAL A N 1
ATOM 929 C CA . VAL A 1 11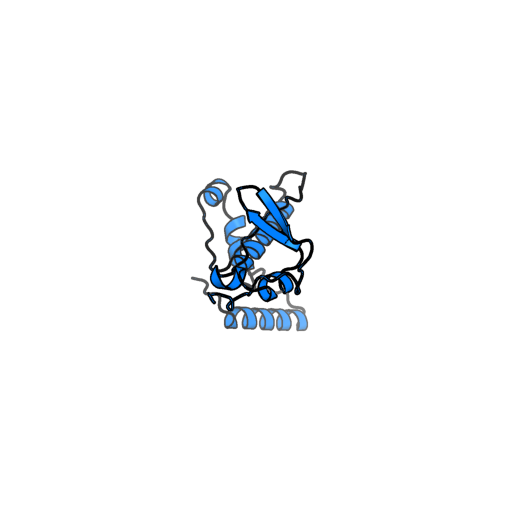8 ? 12.964 -2.124 -24.181 1.00 89.38 118 VAL A CA 1
ATOM 930 C C . VAL A 1 118 ? 13.272 -2.984 -22.955 1.00 89.38 118 VAL A C 1
ATOM 932 O O . VAL A 1 118 ? 14.394 -3.013 -22.448 1.00 89.38 118 VAL A O 1
ATOM 935 N N . TYR A 1 119 ? 12.256 -3.688 -22.448 1.00 89.56 119 TYR A N 1
ATOM 936 C CA . TYR A 1 119 ? 12.433 -4.641 -21.355 1.00 89.56 119 TYR A CA 1
ATOM 937 C C . TYR A 1 119 ? 12.908 -5.993 -21.888 1.00 89.56 119 TYR A C 1
ATOM 939 O O . TYR A 1 119 ? 12.196 -6.666 -22.634 1.00 89.56 119 TYR A O 1
ATOM 947 N N . HIS A 1 120 ? 14.085 -6.418 -21.441 1.00 85.19 120 HIS A N 1
ATOM 948 C CA . HIS A 1 120 ? 14.677 -7.712 -21.752 1.00 85.19 120 HIS A CA 1
ATOM 949 C C . HIS A 1 120 ? 14.619 -8.627 -20.533 1.00 85.19 120 HIS A C 1
ATOM 951 O O . HIS A 1 120 ? 15.041 -8.249 -19.442 1.00 85.19 120 HIS A O 1
ATOM 957 N N . ARG A 1 121 ? 14.119 -9.851 -20.718 1.00 87.00 121 ARG A N 1
ATOM 958 C CA . ARG A 1 121 ? 14.170 -10.896 -19.692 1.00 87.00 121 ARG A CA 1
ATOM 959 C C . ARG A 1 121 ? 15.489 -11.649 -19.804 1.00 87.00 121 ARG A C 1
ATOM 961 O O . ARG A 1 121 ? 15.811 -12.159 -20.874 1.00 87.00 121 ARG A O 1
ATOM 968 N N . ILE A 1 122 ? 16.209 -11.777 -18.695 1.00 83.25 122 ILE A N 1
ATOM 969 C CA . ILE A 1 122 ? 17.408 -12.618 -18.635 1.00 83.25 122 ILE A CA 1
ATOM 970 C C . ILE A 1 122 ? 16.991 -14.091 -18.741 1.00 83.25 122 ILE A C 1
ATOM 972 O O . ILE A 1 122 ? 16.349 -14.622 -17.835 1.00 83.25 122 ILE A O 1
ATOM 976 N N . ALA A 1 123 ? 17.323 -14.729 -19.867 1.00 75.88 123 ALA A N 1
ATOM 977 C CA . ALA A 1 123 ? 16.949 -16.114 -20.176 1.00 75.88 123 ALA A CA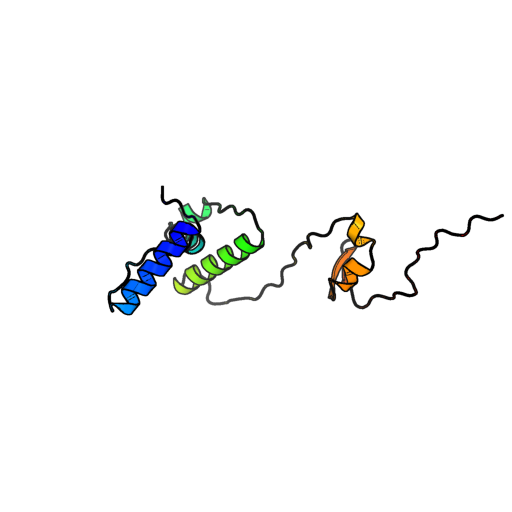 1
ATOM 978 C C . ALA A 1 123 ? 18.015 -17.146 -19.763 1.00 75.88 123 ALA A C 1
ATOM 980 O O . ALA A 1 123 ? 17.698 -18.316 -19.570 1.00 75.88 123 ALA A O 1
ATOM 981 N N . GLY A 1 124 ? 19.270 -16.722 -19.619 1.00 73.50 124 GLY A N 1
ATOM 982 C CA . GLY A 1 124 ? 20.390 -17.582 -19.252 1.00 73.50 124 GLY A CA 1
ATOM 983 C C . GLY A 1 124 ? 21.679 -16.779 -19.117 1.00 73.50 124 GLY A C 1
ATOM 984 O O . GLY A 1 124 ? 21.779 -15.668 -19.636 1.00 73.50 124 GLY A O 1
ATOM 985 N N . ILE A 1 125 ? 22.646 -17.336 -18.391 1.00 73.44 125 ILE A N 1
ATOM 986 C CA . ILE A 1 125 ? 23.954 -16.725 -18.143 1.00 73.44 125 ILE A CA 1
ATOM 987 C C . ILE A 1 125 ? 25.009 -17.722 -18.618 1.00 73.44 125 ILE A C 1
ATOM 989 O O . ILE A 1 125 ? 25.058 -18.844 -18.116 1.00 73.44 125 ILE A O 1
ATOM 993 N N . SER A 1 126 ? 25.830 -17.325 -19.591 1.00 71.81 126 SER A N 1
ATOM 994 C CA . SER A 1 126 ? 27.002 -18.098 -20.017 1.00 71.81 126 SER A CA 1
ATOM 995 C C . SER A 1 126 ? 28.204 -17.659 -19.184 1.00 71.81 126 SER A C 1
ATOM 997 O O . SER A 1 126 ? 28.527 -16.471 -19.148 1.00 71.81 126 SER A O 1
ATOM 999 N N . ARG A 1 127 ? 28.849 -18.600 -18.483 1.00 64.56 127 ARG A N 1
ATOM 1000 C CA . ARG A 1 127 ? 30.094 -18.326 -17.742 1.00 64.56 127 ARG A CA 1
ATOM 1001 C C . ARG A 1 127 ? 31.319 -18.274 -18.657 1.00 64.56 127 ARG A C 1
ATOM 1003 O O . ARG A 1 127 ? 32.293 -17.628 -18.291 1.00 64.56 127 ARG A O 1
ATOM 1010 N N . ASP A 1 128 ? 31.244 -18.901 -19.829 1.00 61.47 128 ASP A N 1
ATOM 1011 C CA . ASP A 1 128 ? 32.377 -19.044 -20.749 1.00 61.47 128 ASP A CA 1
ATOM 1012 C C . ASP A 1 128 ? 32.551 -17.822 -21.671 1.00 61.47 128 ASP A C 1
ATOM 1014 O O . ASP A 1 128 ? 33.658 -17.542 -22.120 1.00 61.47 128 ASP A O 1
ATOM 1018 N N . ASP A 1 129 ? 31.484 -17.044 -21.885 1.00 57.00 129 ASP A N 1
ATOM 1019 C CA . ASP A 1 129 ? 31.485 -15.846 -22.745 1.00 57.00 129 ASP A CA 1
ATOM 1020 C C . ASP A 1 129 ? 31.644 -14.530 -21.962 1.00 57.00 129 ASP A C 1
ATOM 1022 O O . ASP A 1 129 ? 31.519 -13.437 -22.523 1.00 57.00 129 ASP A O 1
ATOM 1026 N N . GLY A 1 130 ? 31.892 -14.612 -20.650 1.00 50.97 130 GLY A N 1
ATOM 1027 C CA . GLY A 1 130 ? 32.212 -13.453 -19.828 1.00 50.97 130 GLY A CA 1
ATOM 1028 C C . GLY A 1 130 ? 33.535 -12.865 -20.297 1.00 50.97 130 GLY A C 1
ATOM 1029 O O . GLY A 1 130 ? 34.589 -13.342 -19.893 1.00 50.97 130 GLY A O 1
ATOM 1030 N N . ALA A 1 131 ? 33.481 -11.864 -21.177 1.00 49.72 131 ALA A N 1
ATOM 1031 C CA . ALA A 1 131 ? 34.642 -11.157 -21.698 1.00 49.72 131 ALA A CA 1
ATOM 1032 C C . ALA A 1 131 ? 35.353 -10.374 -20.581 1.00 49.72 131 ALA A C 1
ATOM 1034 O O . ALA A 1 131 ? 35.260 -9.154 -20.487 1.00 49.72 131 ALA A O 1
ATOM 1035 N N . ASP A 1 132 ? 36.081 -11.098 -19.741 1.00 44.19 132 ASP A N 1
ATOM 1036 C CA . ASP A 1 132 ? 37.157 -10.595 -18.910 1.00 44.19 132 ASP A CA 1
ATOM 1037 C C . ASP A 1 132 ? 38.459 -10.979 -19.626 1.00 44.19 132 ASP A C 1
ATOM 1039 O O . ASP A 1 132 ? 39.082 -12.003 -19.351 1.00 44.19 132 ASP A O 1
ATOM 1043 N N . ASN A 1 133 ? 38.834 -10.190 -20.638 1.00 38.62 133 ASN A N 1
ATOM 1044 C CA . ASN A 1 133 ? 40.175 -10.252 -21.214 1.00 38.62 133 ASN A CA 1
ATOM 1045 C C . ASN A 1 133 ? 40.985 -9.026 -20.763 1.00 38.62 133 ASN A C 1
ATOM 1047 O O . ASN A 1 133 ? 40.970 -8.004 -21.452 1.00 38.62 133 ASN A O 1
ATOM 1051 N N . PRO A 1 134 ? 41.727 -9.110 -19.644 1.00 41.50 134 PRO A N 1
ATOM 1052 C CA . PRO A 1 134 ? 42.685 -8.087 -19.250 1.00 41.50 134 PRO A CA 1
ATOM 1053 C C . PRO A 1 134 ? 44.112 -8.372 -19.766 1.00 41.50 134 PRO A C 1
ATOM 1055 O O . PRO A 1 134 ? 45.072 -7.845 -19.208 1.00 41.50 134 PRO A O 1
ATOM 1058 N N . GLY A 1 135 ? 44.305 -9.189 -20.811 1.00 44.09 135 GLY A N 1
ATOM 1059 C CA . GLY A 1 135 ? 45.643 -9.611 -21.241 1.00 44.09 135 GLY A CA 1
ATOM 1060 C C . GLY A 1 135 ? 45.806 -9.741 -22.751 1.00 44.09 135 GLY A C 1
ATOM 1061 O O . GLY A 1 135 ? 45.658 -10.825 -23.305 1.00 44.09 135 GLY A O 1
ATOM 1062 N N . GLY A 1 136 ? 46.187 -8.654 -23.427 1.00 34.94 136 GLY A N 1
ATOM 1063 C CA . GLY A 1 136 ? 46.500 -8.735 -24.856 1.00 34.94 136 GLY A CA 1
ATOM 1064 C C . GLY A 1 136 ? 46.911 -7.442 -25.550 1.00 34.94 136 GLY A C 1
ATOM 1065 O O . GLY A 1 136 ? 46.543 -7.257 -26.703 1.00 34.94 136 GLY A O 1
ATOM 1066 N N . CYS A 1 137 ? 47.666 -6.553 -24.896 1.00 34.00 137 CYS A N 1
ATOM 1067 C CA . CYS A 1 137 ? 48.417 -5.517 -25.611 1.00 34.00 137 CYS A CA 1
ATOM 1068 C C . CYS A 1 137 ? 49.882 -5.958 -25.675 1.00 34.00 137 CYS A C 1
ATOM 1070 O O . CYS A 1 137 ? 50.617 -5.878 -24.692 1.00 34.00 137 CYS A O 1
ATOM 1072 N N . GLY A 1 138 ? 50.260 -6.515 -26.822 1.00 38.06 138 GLY A N 1
ATOM 1073 C CA . GLY A 1 138 ? 51.575 -7.086 -27.077 1.00 38.06 138 GLY A CA 1
ATOM 1074 C C . GLY A 1 138 ? 51.823 -7.259 -28.570 1.00 38.06 138 GLY A C 1
ATOM 1075 O O . GLY A 1 138 ? 51.851 -8.386 -29.065 1.00 38.06 138 GLY A O 1
ATOM 1076 N N . ARG A 1 139 ? 51.975 -6.137 -29.276 1.00 35.75 139 ARG A N 1
ATOM 1077 C CA . ARG A 1 139 ? 53.076 -5.871 -30.215 1.00 35.75 139 ARG A CA 1
ATOM 1078 C C . ARG A 1 139 ? 53.033 -4.430 -30.700 1.00 35.75 139 ARG A C 1
ATOM 1080 O O . ARG A 1 139 ? 51.929 -3.977 -31.060 1.00 35.75 139 ARG A O 1
#

pLDDT: mean 81.38, std 13.56, range [34.0, 93.94]